Protein AF-A0A075MYA8-F1 (afdb_monomer_lite)

Foldseek 3Di:
DDDDDDDDPPDPVNVLVVLLVVCVVVPNDNVVCVPDDSVRSNVVSVVVVVVVVVVVVPPD

Radius of gyration: 15.75 Å; chains: 1; bounding box: 31×39×40 Å

Structure (mmCIF, N/CA/C/O backbone):
data_AF-A0A075MYA8-F1
#
_entry.id   AF-A0A075MYA8-F1
#
loop_
_atom_site.group_PDB
_atom_site.id
_atom_site.type_symbol
_atom_site.label_atom_id
_atom_site.label_alt_id
_atom_site.label_comp_id
_atom_site.label_asym_id
_atom_site.label_entity_id
_atom_site.label_seq_id
_atom_site.pdbx_PDB_ins_code
_atom_site.Cartn_x
_atom_site.Cartn_y
_atom_site.Cartn_z
_atom_site.occupancy
_atom_site.B_iso_or_equiv
_atom_site.auth_seq_id
_atom_site.auth_comp_id
_atom_site.auth_asym_id
_atom_site.auth_atom_id
_atom_site.pdbx_PDB_model_num
ATOM 1 N N . MET A 1 1 ? 21.728 32.019 21.398 1.00 53.09 1 MET A N 1
ATOM 2 C CA . MET A 1 1 ? 21.268 30.770 22.053 1.00 53.09 1 MET A CA 1
ATOM 3 C C . MET A 1 1 ? 19.860 30.998 22.581 1.00 53.09 1 MET A C 1
ATOM 5 O O . MET A 1 1 ? 19.612 32.113 23.026 1.00 53.09 1 MET A O 1
ATOM 9 N N . LYS A 1 2 ? 19.018 29.948 22.570 1.00 56.00 2 LYS A N 1
ATOM 10 C CA . LYS A 1 2 ? 17.531 29.914 22.644 1.00 56.00 2 LYS A CA 1
ATOM 11 C C . LYS A 1 2 ? 16.918 30.060 21.242 1.00 56.00 2 LYS A C 1
ATOM 13 O O . LYS A 1 2 ? 17.360 30.932 20.512 1.00 56.00 2 LYS A O 1
ATOM 18 N N . GLU A 1 3 ? 16.027 29.203 20.750 1.00 47.19 3 GLU A N 1
ATOM 19 C CA . GLU A 1 3 ? 15.000 28.327 21.345 1.00 47.19 3 GLU A CA 1
ATOM 20 C C . GLU A 1 3 ? 14.998 26.985 20.569 1.00 47.19 3 GLU A C 1
ATOM 22 O O . GLU A 1 3 ? 15.407 26.937 19.417 1.00 47.19 3 GLU A O 1
ATOM 27 N N . GLY A 1 4 ? 14.728 25.824 21.158 1.00 42.97 4 GLY A N 1
ATOM 28 C CA . GLY A 1 4 ? 13.381 25.391 21.517 1.00 42.97 4 GLY A CA 1
ATOM 29 C C . GLY A 1 4 ? 13.186 23.964 20.993 1.00 42.97 4 GLY A C 1
ATOM 30 O O . GLY A 1 4 ? 12.912 23.734 19.821 1.00 42.97 4 GLY A O 1
ATOM 31 N N . THR A 1 5 ? 13.420 22.997 21.869 1.00 53.25 5 THR A N 1
ATOM 32 C CA . THR A 1 5 ? 13.277 21.559 21.649 1.00 53.25 5 THR A CA 1
ATOM 33 C C . THR A 1 5 ? 11.820 21.210 21.344 1.00 53.25 5 THR A C 1
ATOM 35 O O . THR A 1 5 ? 10.978 21.341 22.224 1.00 53.25 5 THR A O 1
ATOM 38 N N . SER A 1 6 ? 11.509 20.727 20.141 1.00 52.19 6 SER A N 1
ATOM 39 C CA . SER A 1 6 ? 10.364 19.833 19.919 1.00 52.19 6 SER A CA 1
ATOM 40 C C . SER A 1 6 ? 10.464 19.226 18.525 1.00 52.19 6 SER A C 1
ATOM 42 O O . SER A 1 6 ? 10.016 19.794 17.532 1.00 52.19 6 SER A O 1
ATOM 44 N N . THR A 1 7 ? 11.122 18.078 18.399 1.00 52.09 7 THR A N 1
ATOM 45 C CA . THR A 1 7 ? 11.082 17.325 17.146 1.00 52.09 7 THR A CA 1
ATOM 46 C C . THR A 1 7 ? 10.794 15.873 17.462 1.00 52.09 7 THR A C 1
ATOM 48 O O . THR A 1 7 ? 11.630 15.164 18.011 1.00 52.09 7 THR A O 1
ATOM 51 N N . LYS A 1 8 ? 9.586 15.471 17.054 1.00 52.97 8 LYS A N 1
ATOM 52 C CA . LYS A 1 8 ? 9.137 14.096 16.819 1.00 52.97 8 LYS A CA 1
ATOM 53 C C . LYS A 1 8 ? 8.906 13.234 18.059 1.00 52.97 8 LYS A C 1
ATOM 55 O O . LYS A 1 8 ? 9.523 12.194 18.243 1.00 52.97 8 LYS A O 1
ATOM 60 N N . VAL A 1 9 ? 7.856 13.578 18.796 1.00 49.78 9 VAL A N 1
ATOM 61 C CA . VAL A 1 9 ? 6.897 12.545 19.218 1.00 49.78 9 VAL A CA 1
ATOM 62 C C . VAL A 1 9 ? 5.703 12.643 18.264 1.00 49.78 9 VAL A C 1
ATOM 64 O O . VAL A 1 9 ? 4.598 12.980 18.671 1.00 49.78 9 VAL A O 1
ATOM 67 N N . LEU A 1 10 ? 5.949 12.446 16.960 1.00 52.12 10 LEU A N 1
ATOM 68 C CA . LEU A 1 10 ? 4.855 12.128 16.042 1.00 52.12 10 LEU A CA 1
ATOM 69 C C . LEU A 1 10 ? 4.345 10.769 16.497 1.00 52.12 10 LEU A C 1
ATOM 71 O O . LEU A 1 10 ? 5.104 9.823 16.721 1.00 52.12 10 LEU A O 1
ATOM 75 N N . THR A 1 11 ? 3.073 10.748 16.833 1.00 55.88 11 THR A N 1
ATOM 76 C CA . THR A 1 11 ? 2.477 9.652 17.571 1.00 55.88 11 THR A CA 1
ATOM 77 C C . THR A 1 11 ? 2.470 8.410 16.682 1.00 55.88 11 THR A C 1
ATOM 79 O O . THR A 1 11 ? 2.176 8.497 15.495 1.00 55.88 11 THR A O 1
ATOM 82 N N . LYS A 1 12 ? 2.723 7.215 17.241 1.00 57.81 12 LYS A N 1
ATOM 83 C CA . LYS A 1 12 ? 2.679 5.927 16.505 1.00 57.81 12 LYS A CA 1
ATOM 84 C C . LYS A 1 12 ? 1.406 5.718 15.664 1.00 57.81 12 LYS A C 1
ATOM 86 O O . LYS A 1 12 ? 1.353 4.789 14.869 1.00 57.81 12 LYS A O 1
ATOM 91 N N . LYS A 1 13 ? 0.352 6.501 15.902 1.00 59.59 13 LYS A N 1
ATOM 92 C CA . LYS A 1 13 ? -0.912 6.469 15.170 1.00 59.59 13 LYS A CA 1
ATOM 93 C C . LYS A 1 13 ? -0.835 7.236 13.842 1.00 59.59 13 LYS A C 1
ATOM 95 O O . LYS A 1 13 ? -1.360 6.740 12.853 1.00 59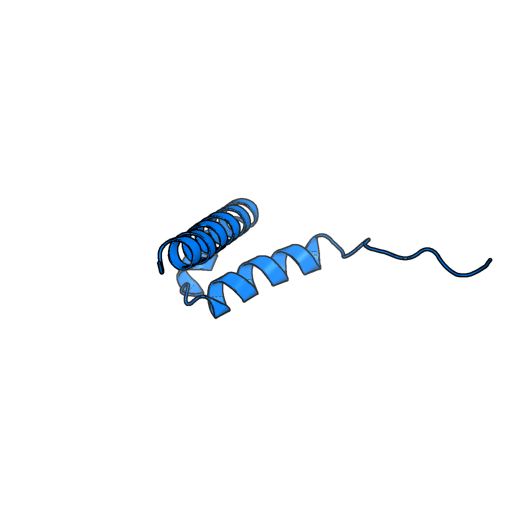.59 13 LYS A O 1
ATOM 100 N N . GLU A 1 14 ? -0.138 8.371 13.810 1.00 65.88 14 GLU A N 1
ATOM 101 C CA . GLU A 1 14 ? 0.078 9.177 12.599 1.00 65.88 14 GLU A CA 1
ATOM 102 C C . GLU A 1 14 ? 0.979 8.447 11.597 1.00 65.88 14 GLU A C 1
ATOM 104 O O . GLU A 1 14 ? 0.677 8.424 10.406 1.00 65.88 14 GLU A O 1
ATOM 109 N N . ASP A 1 15 ? 2.015 7.754 12.082 1.00 64.56 15 ASP A N 1
ATOM 110 C CA . ASP A 1 15 ? 2.914 6.961 11.230 1.00 64.56 15 ASP A CA 1
ATOM 111 C C . ASP A 1 15 ? 2.185 5.809 10.512 1.00 64.56 15 ASP A C 1
ATOM 113 O O . ASP A 1 15 ? 2.476 5.497 9.361 1.00 64.56 15 ASP A O 1
ATOM 117 N N . LYS A 1 16 ? 1.201 5.181 11.168 1.00 73.31 16 LYS A N 1
ATOM 118 C CA . LYS A 1 16 ? 0.413 4.082 10.575 1.00 73.31 16 LYS A CA 1
ATOM 119 C C . LYS A 1 16 ? -0.491 4.568 9.452 1.00 73.31 16 LYS A C 1
ATOM 121 O O . LYS A 1 16 ? -0.645 3.903 8.428 1.00 73.31 16 LYS A O 1
ATOM 126 N N . GLU A 1 17 ? -1.127 5.714 9.674 1.00 82.31 17 GLU A N 1
ATOM 127 C CA . GLU A 1 17 ? -2.002 6.324 8.683 1.00 82.31 17 GLU A CA 1
ATOM 128 C C . GLU A 1 17 ? -1.191 6.830 7.486 1.00 82.31 17 GLU A C 1
ATOM 130 O O . GLU A 1 17 ? -1.631 6.703 6.343 1.00 82.31 17 GLU A O 1
ATOM 135 N N . TYR A 1 18 ? 0.025 7.317 7.745 1.00 88.00 18 TYR A N 1
ATOM 136 C CA . TYR A 1 18 ? 0.981 7.697 6.717 1.00 88.00 18 TYR A CA 1
ATOM 137 C C . TYR A 1 18 ? 1.356 6.520 5.806 1.00 88.00 18 TYR A C 1
ATOM 139 O O . TYR A 1 18 ? 1.223 6.647 4.587 1.00 88.00 18 TYR A O 1
ATOM 147 N N . ASP A 1 19 ? 1.761 5.375 6.373 1.00 92.88 19 ASP A N 1
ATOM 148 C CA . ASP A 1 19 ? 2.234 4.223 5.591 1.00 92.88 19 ASP A CA 1
ATOM 149 C C . ASP A 1 19 ? 1.153 3.734 4.604 1.00 92.88 19 ASP A C 1
ATOM 151 O O . ASP A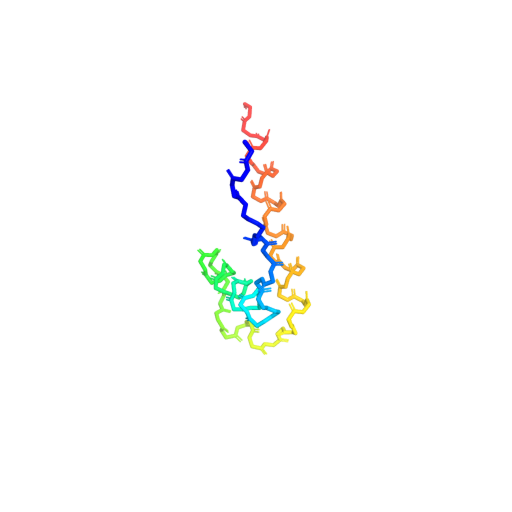 1 19 ? 1.392 3.599 3.401 1.00 92.88 19 ASP A O 1
ATOM 155 N N . ARG A 1 20 ? -0.085 3.554 5.088 1.00 94.81 20 ARG A N 1
ATOM 156 C CA . ARG A 1 20 ? -1.221 3.123 4.254 1.00 94.81 20 ARG A CA 1
ATOM 157 C C . ARG A 1 20 ? -1.605 4.166 3.208 1.00 94.81 20 ARG A C 1
ATOM 159 O O . ARG A 1 20 ? -1.859 3.803 2.063 1.00 94.81 20 ARG A O 1
ATOM 166 N N . ARG A 1 21 ? -1.623 5.452 3.570 1.00 95.75 21 ARG A N 1
ATOM 167 C CA . ARG A 1 21 ? -1.929 6.540 2.631 1.00 95.75 21 ARG A CA 1
ATOM 168 C C . ARG A 1 21 ? -0.921 6.580 1.485 1.00 95.75 21 ARG A C 1
ATOM 170 O O . ARG A 1 21 ? -1.325 6.682 0.332 1.00 95.75 21 ARG A O 1
ATOM 177 N N . LYS A 1 22 ? 0.371 6.417 1.784 1.00 95.38 22 LYS A N 1
ATOM 178 C CA . LYS A 1 22 ? 1.418 6.362 0.759 1.00 95.38 22 LYS A CA 1
ATOM 179 C C . LYS A 1 22 ? 1.301 5.157 -0.159 1.00 95.38 22 LYS A C 1
ATOM 181 O O . LYS A 1 22 ? 1.489 5.312 -1.358 1.00 95.38 22 LYS A O 1
ATOM 186 N N . LEU A 1 23 ? 0.944 3.986 0.358 1.00 96.62 23 LEU A N 1
ATOM 187 C CA . LEU A 1 23 ? 0.695 2.819 -0.492 1.00 96.62 23 LEU A CA 1
ATOM 188 C C . LEU A 1 23 ? -0.460 3.054 -1.475 1.00 96.62 23 LEU A C 1
ATOM 190 O O . LEU A 1 23 ? -0.338 2.697 -2.643 1.00 96.62 23 LEU A O 1
ATOM 194 N N . ILE A 1 24 ? -1.537 3.710 -1.033 1.00 96.56 24 ILE A N 1
ATOM 195 C CA . ILE A 1 24 ? -2.662 4.084 -1.905 1.00 96.56 24 ILE A CA 1
ATOM 196 C C . ILE A 1 24 ? -2.211 5.090 -2.972 1.00 96.56 24 ILE A C 1
ATOM 198 O O . ILE A 1 24 ? -2.524 4.919 -4.146 1.00 96.56 24 ILE A O 1
ATOM 202 N N . GLU A 1 25 ? -1.432 6.109 -2.592 1.00 95.81 25 GLU A N 1
ATOM 203 C CA . GLU A 1 25 ? -0.852 7.075 -3.540 1.00 95.81 25 GLU A CA 1
ATOM 204 C C . GLU A 1 25 ? 0.061 6.406 -4.584 1.00 95.81 25 GLU A C 1
ATOM 206 O O . GLU A 1 25 ? 0.130 6.863 -5.722 1.00 95.81 25 GLU A O 1
ATOM 211 N N . LEU A 1 26 ? 0.735 5.311 -4.217 1.00 95.06 26 LEU A N 1
ATOM 212 C CA . LEU A 1 26 ? 1.568 4.501 -5.112 1.00 95.06 26 LEU A CA 1
ATOM 213 C C . LEU A 1 26 ? 0.771 3.466 -5.931 1.00 95.06 26 LEU A C 1
ATOM 215 O O . LEU A 1 26 ? 1.369 2.683 -6.668 1.00 95.06 26 LEU A O 1
ATOM 219 N N . GLY A 1 27 ? -0.561 3.459 -5.824 1.00 96.00 27 GLY A N 1
ATOM 220 C CA . GLY A 1 27 ? -1.451 2.622 -6.631 1.00 96.00 27 GLY A CA 1
ATOM 221 C C . GLY A 1 27 ? -1.775 1.249 -6.041 1.00 96.00 27 GLY A C 1
ATOM 222 O O . GLY A 1 27 ? -2.329 0.408 -6.747 1.00 96.00 27 GLY A O 1
ATOM 223 N N . VAL A 1 28 ? -1.455 0.993 -4.769 1.00 96.50 28 VAL A N 1
ATOM 224 C CA . VAL A 1 28 ? -1.881 -0.242 -4.095 1.00 96.50 28 VAL A CA 1
ATOM 225 C C . VAL A 1 28 ? -3.370 -0.159 -3.761 1.00 96.50 28 VAL A C 1
ATOM 227 O O . VAL A 1 28 ? -3.826 0.817 -3.165 1.00 96.50 28 VAL A O 1
ATOM 230 N N . ASP A 1 29 ? -4.118 -1.206 -4.114 1.00 97.19 29 ASP A N 1
ATOM 231 C CA . ASP A 1 29 ? -5.556 -1.300 -3.852 1.00 97.19 29 ASP A CA 1
ATOM 232 C C . ASP A 1 29 ? -5.864 -1.191 -2.338 1.00 97.19 29 ASP A C 1
ATOM 234 O O . ASP A 1 29 ? -5.373 -2.009 -1.548 1.00 97.19 29 ASP A O 1
ATOM 238 N N . PRO A 1 30 ? -6.693 -0.220 -1.906 1.00 95.38 30 PRO A N 1
ATOM 239 C CA . PRO A 1 30 ? -7.129 -0.106 -0.519 1.00 95.38 30 PRO A CA 1
ATOM 240 C C . PRO A 1 30 ? -7.788 -1.373 0.047 1.00 95.38 30 PRO A C 1
ATOM 242 O O . PRO A 1 30 ? -7.631 -1.635 1.241 1.00 95.38 30 PRO A O 1
ATOM 245 N N . GLU A 1 31 ? -8.507 -2.163 -0.762 1.00 96.12 31 GLU A N 1
ATOM 246 C CA . GLU A 1 31 ? -9.111 -3.424 -0.301 1.00 96.12 31 GLU A CA 1
ATOM 247 C C . GLU A 1 31 ? -8.041 -4.460 0.043 1.00 96.12 31 GLU A C 1
ATOM 249 O O . GLU A 1 31 ? -8.119 -5.112 1.084 1.00 96.12 31 GLU A O 1
ATOM 254 N N . PHE A 1 32 ? -6.983 -4.550 -0.766 1.00 95.62 32 PHE A N 1
ATOM 255 C CA . PHE A 1 32 ? -5.842 -5.415 -0.479 1.00 95.62 32 PHE A CA 1
ATOM 256 C C . PHE A 1 32 ? -5.141 -5.022 0.831 1.00 95.62 32 PHE A C 1
ATOM 258 O O . PHE A 1 32 ? -4.799 -5.881 1.647 1.00 95.62 32 PHE A O 1
ATOM 265 N N . LEU A 1 33 ? -4.988 -3.719 1.091 1.00 95.00 33 LEU A N 1
ATOM 266 C CA . LEU A 1 33 ? -4.334 -3.225 2.307 1.00 95.00 33 LEU A CA 1
ATOM 267 C C . LEU A 1 33 ? -5.051 -3.647 3.597 1.00 95.00 33 LEU A C 1
ATOM 269 O O . LEU A 1 33 ? -4.406 -3.716 4.647 1.00 95.00 33 LEU A O 1
ATOM 273 N N . LYS A 1 34 ? -6.355 -3.947 3.562 1.00 94.00 34 LYS A N 1
ATOM 274 C CA .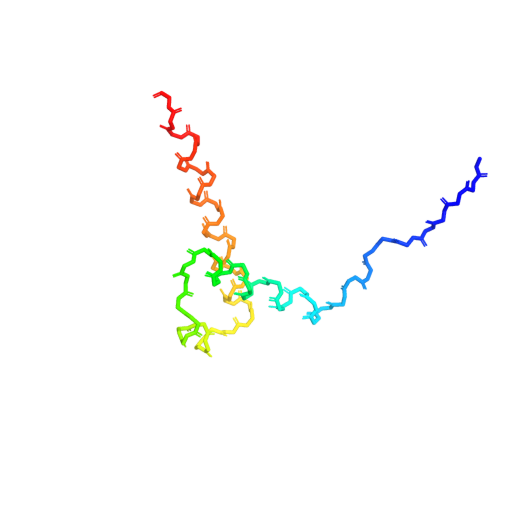 LYS A 1 34 ? -7.100 -4.426 4.743 1.00 94.00 34 LYS A CA 1
ATOM 275 C C . LYS A 1 34 ? -6.605 -5.783 5.247 1.00 94.00 34 LYS A C 1
ATOM 277 O O . LYS A 1 34 ? -6.763 -6.073 6.429 1.00 94.00 34 LYS A O 1
ATOM 282 N N . PHE A 1 35 ? -5.983 -6.583 4.381 1.00 96.50 35 PHE A N 1
ATOM 283 C CA . PHE A 1 35 ? -5.430 -7.893 4.732 1.00 96.50 35 PHE A CA 1
ATOM 284 C C . PHE A 1 35 ? -4.008 -7.822 5.302 1.00 96.50 35 PHE A C 1
ATOM 286 O O . PHE A 1 35 ? -3.483 -8.834 5.763 1.00 96.50 35 PHE A O 1
ATOM 293 N N . LEU A 1 36 ? -3.380 -6.642 5.291 1.00 95.56 36 LEU A N 1
ATOM 294 C CA . LEU A 1 36 ? -2.041 -6.437 5.830 1.00 95.56 36 LEU A CA 1
ATOM 295 C C . LEU A 1 36 ? -2.099 -5.892 7.258 1.00 95.56 36 LEU A C 1
ATOM 297 O O . LEU A 1 36 ? -2.825 -4.938 7.555 1.00 95.56 36 LEU A O 1
ATOM 301 N N . SER A 1 37 ? -1.263 -6.454 8.129 1.00 95.62 37 SER A N 1
ATOM 302 C CA . SER A 1 37 ? -0.891 -5.814 9.391 1.00 95.62 37 SER A CA 1
ATOM 303 C C . SER A 1 37 ? -0.124 -4.512 9.141 1.00 95.62 37 SER A C 1
ATOM 305 O O . SER A 1 37 ? 0.427 -4.289 8.062 1.00 95.62 37 SER A O 1
ATOM 307 N N . ASP A 1 38 ? -0.056 -3.650 10.156 1.00 92.75 38 ASP A N 1
ATOM 308 C CA . ASP A 1 38 ? 0.680 -2.383 10.060 1.00 92.75 38 ASP A CA 1
ATOM 309 C C . ASP A 1 38 ? 2.166 -2.602 9.728 1.00 92.75 38 ASP A C 1
ATOM 311 O O . ASP A 1 38 ? 2.733 -1.860 8.930 1.00 92.75 38 ASP A O 1
ATOM 315 N N . GLU A 1 39 ? 2.781 -3.652 10.282 1.00 94.81 39 GLU A N 1
ATOM 316 C CA . GLU A 1 39 ?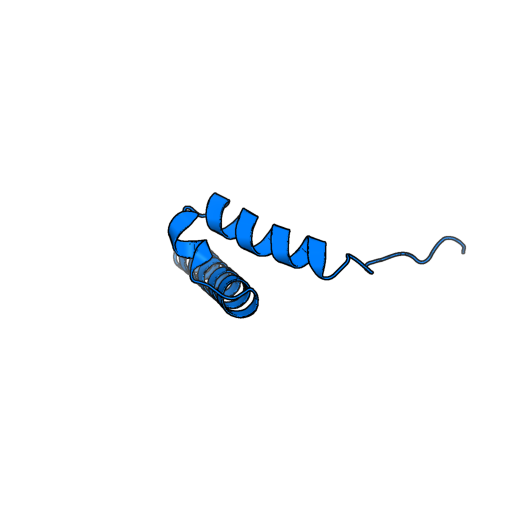 4.176 -3.996 9.983 1.00 94.81 39 GLU A CA 1
ATOM 317 C C . GLU A 1 39 ? 4.340 -4.442 8.524 1.00 94.81 39 GLU A C 1
ATOM 319 O O . GLU A 1 39 ? 5.253 -3.997 7.836 1.00 94.81 39 GLU A O 1
ATOM 324 N N . GLN A 1 40 ? 3.414 -5.255 8.007 1.00 96.50 40 GLN A N 1
ATOM 325 C CA . GLN A 1 40 ? 3.434 -5.668 6.600 1.00 96.50 40 GLN A CA 1
ATOM 326 C C . GLN A 1 40 ? 3.222 -4.486 5.647 1.00 96.50 40 GLN A C 1
ATOM 328 O O . GLN A 1 40 ? 3.881 -4.422 4.614 1.00 96.50 40 GLN A O 1
ATOM 333 N N . ALA A 1 41 ? 2.340 -3.542 5.986 1.00 96.12 41 ALA A N 1
ATOM 334 C CA . ALA A 1 41 ? 2.156 -2.321 5.203 1.00 96.12 41 ALA A CA 1
ATOM 335 C C . ALA A 1 41 ? 3.441 -1.476 5.188 1.00 96.12 41 ALA A C 1
ATOM 337 O O . ALA A 1 41 ? 3.878 -1.017 4.133 1.00 96.12 41 ALA A O 1
ATOM 338 N N . ARG A 1 42 ? 4.105 -1.333 6.336 1.00 95.69 42 ARG A N 1
ATOM 339 C CA . ARG A 1 42 ? 5.385 -0.628 6.432 1.00 95.69 42 ARG A CA 1
ATOM 340 C C . ARG A 1 42 ? 6.483 -1.281 5.593 1.00 95.69 42 ARG A C 1
ATOM 342 O O . ARG A 1 42 ? 7.187 -0.583 4.864 1.00 95.69 42 ARG A O 1
ATOM 349 N N . GLU A 1 43 ? 6.634 -2.599 5.677 1.00 97.06 43 GLU A N 1
ATOM 350 C CA . GLU A 1 43 ? 7.634 -3.326 4.888 1.00 97.06 43 GLU A CA 1
ATOM 351 C C . GLU A 1 43 ? 7.327 -3.280 3.386 1.00 97.06 43 GLU A C 1
ATOM 353 O O . GLU A 1 43 ? 8.235 -3.081 2.578 1.00 97.06 43 GLU A O 1
ATOM 358 N N . LEU A 1 44 ? 6.048 -3.351 3.003 1.00 96.88 44 LEU A N 1
ATOM 359 C CA . LEU A 1 44 ? 5.628 -3.154 1.618 1.00 96.88 44 LEU A CA 1
ATOM 360 C C . LEU A 1 44 ? 6.010 -1.756 1.112 1.00 96.88 44 LEU A C 1
ATOM 362 O O . LEU A 1 44 ? 6.584 -1.635 0.031 1.00 96.88 44 LEU A O 1
ATOM 366 N N . LEU A 1 45 ? 5.752 -0.708 1.900 1.00 96.44 45 LEU A N 1
ATOM 367 C CA . LEU A 1 45 ? 6.100 0.662 1.522 1.00 96.44 45 LEU A CA 1
ATOM 368 C C . LEU A 1 45 ? 7.613 0.822 1.339 1.00 96.44 45 LEU A C 1
ATOM 370 O O . LEU A 1 45 ? 8.054 1.389 0.339 1.00 96.44 45 LEU A O 1
ATOM 374 N N . LYS A 1 46 ? 8.422 0.279 2.258 1.00 95.62 46 LYS A N 1
ATOM 375 C CA . LYS A 1 46 ? 9.888 0.279 2.128 1.00 95.62 46 LYS A CA 1
ATOM 376 C C . LYS A 1 46 ? 10.344 -0.420 0.847 1.00 95.62 46 LYS A C 1
ATOM 378 O O . LYS A 1 46 ? 11.176 0.128 0.126 1.00 95.62 46 LYS A O 1
ATOM 383 N N . ALA A 1 47 ? 9.793 -1.597 0.549 1.00 95.62 47 ALA A N 1
ATO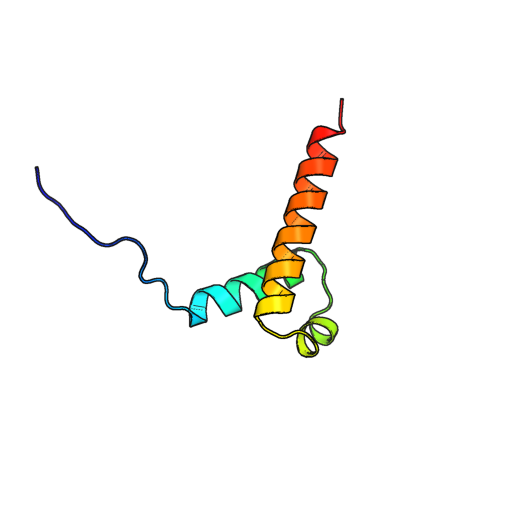M 384 C CA . ALA A 1 47 ? 10.136 -2.355 -0.651 1.00 95.62 47 ALA A CA 1
ATOM 385 C C . ALA A 1 47 ? 9.777 -1.589 -1.934 1.00 95.62 47 ALA A C 1
ATOM 387 O O . ALA A 1 47 ? 10.602 -1.490 -2.841 1.00 95.62 47 ALA A O 1
ATOM 388 N N . MET A 1 48 ? 8.588 -0.981 -1.997 1.00 94.75 48 MET A N 1
ATOM 389 C CA . MET A 1 48 ? 8.177 -0.165 -3.144 1.00 94.75 48 MET A CA 1
ATOM 390 C C . MET A 1 48 ? 9.094 1.046 -3.345 1.00 94.75 48 MET A C 1
ATOM 392 O O . MET A 1 48 ? 9.553 1.282 -4.460 1.00 94.75 48 MET A O 1
ATOM 396 N N . LEU A 1 49 ? 9.422 1.783 -2.278 1.00 93.56 49 LEU A N 1
ATOM 397 C CA . LEU A 1 49 ? 10.339 2.926 -2.354 1.00 93.56 49 LEU A CA 1
ATOM 398 C C . LEU A 1 49 ? 11.745 2.511 -2.814 1.00 93.56 49 LEU A C 1
ATOM 400 O O . LEU A 1 49 ? 12.364 3.211 -3.618 1.00 93.56 49 LEU A O 1
ATOM 404 N N . TYR A 1 50 ? 12.240 1.359 -2.357 1.00 92.31 50 TYR A N 1
ATOM 405 C CA . TYR A 1 50 ? 13.512 0.806 -2.821 1.00 92.31 50 TYR A CA 1
ATOM 406 C C . TYR A 1 50 ? 13.484 0.502 -4.324 1.00 92.31 50 TYR A C 1
ATOM 408 O O . TYR A 1 50 ? 14.397 0.889 -5.048 1.00 92.31 50 TYR A O 1
ATOM 416 N N . LEU A 1 51 ? 12.423 -0.141 -4.816 1.00 91.06 51 LEU A N 1
ATOM 417 C CA . LEU A 1 51 ? 12.287 -0.453 -6.241 1.00 91.06 51 LEU A CA 1
ATOM 418 C C . LEU A 1 51 ? 12.166 0.810 -7.100 1.00 91.06 51 LEU A C 1
ATOM 420 O O . LEU A 1 51 ? 12.809 0.893 -8.143 1.00 91.06 51 LEU A O 1
ATOM 424 N N . ILE A 1 52 ? 11.402 1.810 -6.650 1.00 88.94 52 ILE A N 1
ATOM 425 C CA . ILE A 1 52 ? 11.267 3.098 -7.345 1.00 88.94 52 ILE A CA 1
ATOM 426 C C . ILE A 1 52 ? 12.629 3.787 -7.448 1.00 88.94 52 ILE A C 1
ATOM 428 O O . ILE A 1 52 ? 13.052 4.141 -8.546 1.00 88.94 52 ILE A O 1
ATOM 432 N N . THR A 1 53 ? 13.349 3.921 -6.335 1.00 86.75 53 THR A N 1
ATOM 433 C CA . THR A 1 53 ? 14.674 4.563 -6.327 1.00 86.75 53 THR A CA 1
ATOM 434 C C . THR A 1 53 ? 15.692 3.783 -7.162 1.00 86.75 53 THR A C 1
ATOM 436 O O . THR A 1 53 ? 16.423 4.382 -7.944 1.00 86.75 53 THR A O 1
ATOM 439 N N . LYS A 1 54 ? 15.681 2.444 -7.115 1.00 81.56 54 LYS A N 1
ATOM 440 C CA . LYS A 1 54 ? 16.540 1.619 -7.977 1.00 81.56 54 LYS A CA 1
ATOM 441 C C . LYS A 1 54 ? 16.198 1.688 -9.457 1.00 81.56 54 LYS A C 1
ATOM 443 O O . LYS A 1 54 ? 17.107 1.647 -10.279 1.00 81.56 54 LYS A O 1
ATOM 448 N N . SER A 1 55 ? 14.923 1.818 -9.807 1.00 73.94 55 SER A N 1
ATOM 449 C CA . SER A 1 55 ? 14.527 2.024 -11.202 1.00 73.94 55 SER A CA 1
ATOM 450 C C . SER A 1 55 ? 15.013 3.372 -11.744 1.00 73.94 55 SER A C 1
ATOM 452 O O . SER A 1 55 ? 15.321 3.467 -12.927 1.00 73.94 55 SER A O 1
ATOM 454 N N . GLN A 1 56 ? 15.145 4.388 -10.882 1.00 70.56 56 GLN A N 1
ATOM 455 C CA . GLN A 1 56 ? 15.689 5.699 -11.245 1.00 70.56 56 GLN A CA 1
ATOM 456 C C . GLN A 1 56 ? 17.213 5.667 -11.418 1.00 70.56 56 GLN A C 1
ATOM 458 O O . GLN A 1 56 ? 17.712 6.276 -12.358 1.00 70.56 56 GLN A O 1
ATOM 463 N N . ASP A 1 57 ? 17.935 4.899 -10.593 1.00 61.03 57 ASP A N 1
ATOM 464 C CA . ASP A 1 57 ? 19.385 4.673 -10.755 1.00 61.03 57 ASP A CA 1
ATOM 465 C C . ASP A 1 57 ? 19.732 3.973 -12.091 1.00 61.03 57 ASP A C 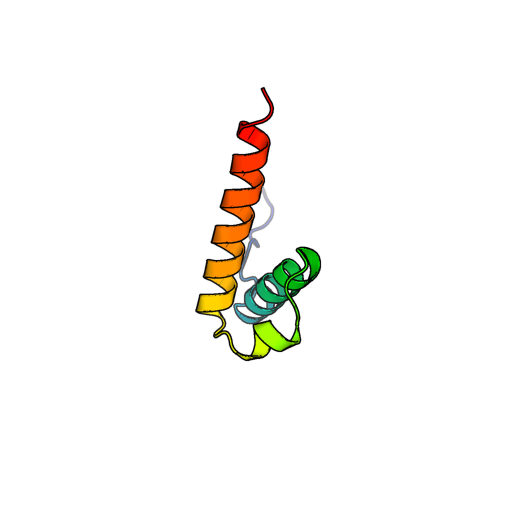1
ATOM 467 O O . ASP A 1 57 ? 20.861 4.069 -12.567 1.00 61.03 57 ASP A O 1
ATOM 471 N N . GLY A 1 58 ? 18.782 3.240 -12.687 1.00 56.34 58 GLY A N 1
ATOM 472 C CA . GLY A 1 58 ? 18.962 2.478 -13.928 1.00 56.34 58 GLY A CA 1
ATOM 473 C C . GLY A 1 58 ? 18.706 3.251 -15.228 1.00 56.34 58 GLY A C 1
ATOM 474 O O . GLY A 1 58 ? 18.919 2.687 -16.299 1.00 56.34 58 GLY A O 1
ATOM 475 N N . TYR A 1 59 ? 18.262 4.511 -15.160 1.00 48.69 59 TYR A N 1
ATOM 476 C CA . TYR A 1 59 ? 18.213 5.406 -16.320 1.00 48.69 59 TYR A CA 1
ATOM 477 C C . TYR A 1 59 ? 19.582 6.082 -16.491 1.00 48.69 59 TYR A C 1
ATOM 479 O O . TYR A 1 59 ? 19.799 7.206 -16.039 1.00 48.69 59 TYR A O 1
ATOM 487 N N . VAL A 1 60 ? 20.503 5.350 -17.124 1.00 47.19 60 VAL A N 1
ATOM 488 C CA . VAL A 1 60 ? 21.755 5.862 -17.710 1.00 47.19 60 VAL A CA 1
ATOM 489 C C . VAL A 1 60 ? 21.575 5.976 -19.216 1.00 47.19 60 VAL A C 1
ATOM 491 O O . VAL A 1 60 ? 21.024 5.016 -19.802 1.00 47.19 60 VAL A O 1
#

Organism: NCBI:txid1459636

pLDDT: mean 80.33, std 18.94, range [42.97, 97.19]

Secondary structure (DSSP, 8-state):
-----------HHHHHHHHHHHHHHTT--HHHHTTS-HHHHHHHHHHHHHHHHHHHHT--

Sequence (60 aa):
MKEGTSTKVLTKKEDKEYDRRKLIELGVDPEFLKFLSDEQARELLKAMLYLITKSQDGYV